Protein AF-A0AAJ2R422-F1 (afdb_monomer)

Foldseek 3Di:
DPLDWDKAWDPDDFAPAPTKIFIGDPLETFWIWGYDPFKIWIKGDFCPRPDPRHHYDPLQLLSLLLLLLLLVVVVHDWDWDAGPVRATMIGRDMQGDDPPDDPVNSVVVVSVSSSSSVVSSVPDDRLVVDDQVVLLVSCVSRPDDDPQDWDDRHQQWTAGNSSDIDRPHD

Secondary structure (DSSP, 8-state):
-----EEEE---SSS--SEEEEEEETTEEEEEEEEETTEEEEEEPPTT--BTTBEEPS-HHHHHHHHHHHHHHTT---EEEE-TT--EEEEEEEEE--TT--HHHHHHHHHHHHHHHHHHHHHPPPGGG--HHHHHHHHHHH--SSS-PPEEEETTEEE-TTS-EEE---

Radius of gyration: 16.11 Å; Cα contacts (8 Å, |Δi|>4): 293; chains: 1; bounding box: 39×37×42 Å

Solvent-accessible surface area (backbone atoms only — not comparable to full-atom values): 9732 Å² total; per-residue (Å²): 129,84,84,64,65,48,78,40,84,49,88,67,85,89,60,101,51,89,34,40,35,34,38,26,43,93,51,25,34,53,31,30,38,40,27,45,93,55,45,31,40,34,27,46,51,50,94,79,54,70,58,97,72,36,40,52,58,82,61,43,46,54,50,41,48,25,42,46,53,43,9,55,75,70,71,41,78,51,41,82,46,60,50,98,86,69,49,70,32,43,41,26,45,77,48,69,63,53,100,86,56,51,72,67,58,54,50,52,52,54,52,49,53,54,45,49,38,50,53,48,39,72,68,55,72,60,73,91,78,50,54,53,70,58,34,24,52,48,30,73,72,63,47,87,68,90,83,75,67,63,38,79,32,47,84,50,28,28,36,33,74,82,28,48,76,46,75,67,50,133

Sequence (170 aa):
MSNSFSILASQKIGLESKESYVVVRRQTAFLRILGEEPKWELMTATADEDHGRILVCTDRMRLVEAALRLGLELNTRPTVKSDWKSREYVSIAEIILGASESEEDFHKENDRVFRRFFEIFDSLPKLSERTTAERENLYEELAIGDDGGEVYLSDGVWLSKDGSLNDRGR

Organism: Delftia acidovorans (NCBI:txid80866)

Structure (mmCIF, N/CA/C/O backbone):
data_AF-A0AAJ2R422-F1
#
_entry.id   AF-A0AAJ2R422-F1
#
loop_
_atom_site.group_PDB
_atom_site.id
_atom_site.type_symbol
_atom_site.label_atom_id
_atom_site.label_alt_id
_atom_site.label_comp_id
_atom_site.label_asym_id
_atom_site.label_entity_id
_a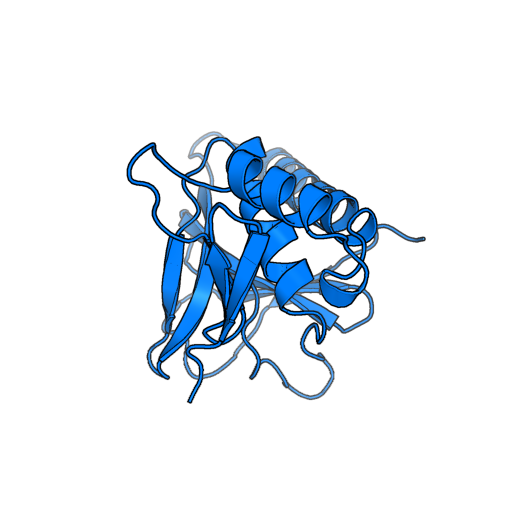tom_site.label_seq_id
_atom_site.pdbx_PDB_ins_code
_atom_site.Cartn_x
_atom_site.Cartn_y
_atom_site.Cartn_z
_atom_site.occupancy
_atom_site.B_iso_or_equiv
_atom_site.auth_seq_id
_atom_site.auth_comp_id
_atom_site.auth_asym_id
_atom_site.auth_atom_id
_atom_site.pdbx_PDB_model_num
ATOM 1 N N . MET A 1 1 ? -16.935 -4.993 -12.649 1.00 45.88 1 MET A N 1
ATOM 2 C CA . MET A 1 1 ? -16.676 -5.986 -11.578 1.00 45.88 1 MET A CA 1
ATOM 3 C C . MET A 1 1 ? -17.193 -5.386 -10.279 1.00 45.88 1 MET A C 1
ATOM 5 O O . MET A 1 1 ? -17.181 -4.168 -10.191 1.00 45.88 1 MET A O 1
ATOM 9 N N . SER A 1 2 ? -17.735 -6.151 -9.324 1.00 50.88 2 SER A N 1
ATOM 10 C CA . SER A 1 2 ? -18.230 -5.520 -8.091 1.00 50.88 2 SER A CA 1
ATOM 11 C C . SER A 1 2 ? -17.047 -4.942 -7.303 1.00 50.88 2 SER A C 1
ATOM 13 O O . SER A 1 2 ? -16.163 -5.687 -6.883 1.00 50.88 2 SER A O 1
ATOM 15 N N . ASN A 1 3 ? -17.042 -3.625 -7.079 1.00 64.88 3 ASN A N 1
ATOM 16 C CA . ASN A 1 3 ? -16.091 -2.915 -6.204 1.00 64.88 3 ASN A CA 1
ATOM 17 C C . ASN A 1 3 ? -16.320 -3.246 -4.712 1.00 64.88 3 ASN A C 1
ATOM 19 O O . ASN A 1 3 ? -15.998 -2.462 -3.827 1.00 64.88 3 ASN A O 1
ATOM 23 N N . SER A 1 4 ? -16.942 -4.391 -4.427 1.00 86.81 4 SER A N 1
ATOM 24 C CA . SER A 1 4 ? -17.303 -4.828 -3.088 1.00 86.81 4 SER A CA 1
ATOM 25 C C . SER A 1 4 ? -16.086 -5.454 -2.417 1.00 86.81 4 SER A C 1
ATOM 27 O O . SER A 1 4 ? -15.645 -6.538 -2.814 1.00 86.81 4 SER A O 1
ATOM 29 N N . PHE A 1 5 ? -15.573 -4.789 -1.394 1.00 93.06 5 PHE A N 1
ATOM 30 C CA . PHE A 1 5 ? -14.617 -5.341 -0.444 1.00 93.06 5 PHE A CA 1
ATOM 31 C C . PHE A 1 5 ? -15.289 -5.500 0.924 1.00 93.06 5 PHE A C 1
ATOM 33 O O . PHE A 1 5 ? -16.441 -5.114 1.126 1.00 93.06 5 PHE A O 1
ATOM 40 N N . SER A 1 6 ? -14.588 -6.118 1.862 1.00 91.75 6 SER A N 1
ATOM 41 C CA . SER A 1 6 ? -15.026 -6.256 3.247 1.00 91.75 6 SER A CA 1
ATOM 42 C C . SER A 1 6 ? -13.843 -6.032 4.172 1.00 91.75 6 SER A C 1
ATOM 44 O O . SER A 1 6 ? -12.709 -6.339 3.811 1.00 91.75 6 SER A O 1
ATOM 46 N N . ILE A 1 7 ? -14.108 -5.506 5.361 1.00 90.88 7 ILE A N 1
ATOM 47 C CA . ILE A 1 7 ? -13.108 -5.333 6.412 1.00 90.88 7 ILE A CA 1
ATOM 48 C C . ILE A 1 7 ? -13.402 -6.392 7.466 1.00 90.88 7 ILE A C 1
ATOM 50 O O . ILE A 1 7 ? -14.529 -6.490 7.949 1.00 90.88 7 ILE A O 1
ATOM 54 N N . LEU A 1 8 ? -12.413 -7.221 7.779 1.00 89.31 8 LEU A N 1
ATOM 55 C CA . LEU A 1 8 ? -12.553 -8.325 8.721 1.00 89.31 8 LEU A CA 1
ATOM 56 C C . LEU A 1 8 ? -11.589 -8.127 9.882 1.00 89.31 8 LEU A C 1
ATOM 58 O O . LEU A 1 8 ? -10.402 -7.892 9.657 1.00 89.31 8 LEU A O 1
ATOM 62 N N . ALA A 1 9 ? -12.080 -8.268 11.113 1.00 86.38 9 ALA A N 1
ATOM 63 C CA . ALA A 1 9 ? -11.210 -8.359 12.278 1.00 86.38 9 ALA A CA 1
ATOM 64 C C . ALA A 1 9 ? -10.305 -9.598 12.156 1.00 86.38 9 ALA A C 1
ATOM 66 O O . ALA A 1 9 ? -10.752 -10.685 11.780 1.00 86.38 9 ALA A O 1
ATOM 67 N N . SER A 1 10 ? -9.026 -9.428 12.466 1.00 75.69 10 SER A N 1
ATOM 68 C CA . SER A 1 10 ? -7.985 -10.448 12.370 1.00 75.69 10 SER A CA 1
ATOM 69 C C . SER A 1 10 ? -7.385 -10.678 13.750 1.00 75.69 10 SER A C 1
ATOM 71 O O . SER A 1 10 ? -6.922 -9.748 14.392 1.00 75.69 10 SER A O 1
ATOM 73 N N . GLN A 1 11 ? -7.316 -11.935 14.186 1.00 68.31 11 GLN A N 1
ATOM 74 C CA . GLN A 1 11 ? -6.631 -12.324 15.428 1.00 68.31 11 GLN A CA 1
ATOM 75 C C . GLN A 1 11 ? -5.221 -12.879 15.163 1.00 68.31 11 GLN A C 1
ATOM 77 O O . GLN A 1 11 ? -4.695 -13.658 15.956 1.00 68.31 11 GLN A O 1
ATOM 82 N N . LYS A 1 12 ? -4.619 -12.539 14.013 1.00 64.50 12 LYS A N 1
ATOM 83 C CA . LYS A 1 12 ? -3.329 -13.092 13.589 1.00 64.50 12 LYS A CA 1
ATOM 84 C C . LYS A 1 12 ? -2.250 -12.851 14.645 1.00 64.50 12 LYS A C 1
ATOM 86 O O . LYS A 1 12 ? -1.884 -11.717 14.936 1.00 64.50 12 LYS A O 1
ATOM 91 N N . ILE A 1 13 ? -1.690 -13.950 15.140 1.00 53.47 13 ILE A N 1
ATOM 92 C CA . ILE A 1 13 ? -0.553 -13.962 16.058 1.00 53.47 13 ILE A CA 1
ATOM 93 C C . ILE A 1 13 ? 0.695 -13.518 15.281 1.00 53.47 13 ILE A C 1
ATOM 95 O O . ILE A 1 13 ? 1.004 -14.065 14.219 1.00 53.47 13 ILE A O 1
ATOM 99 N N . GLY A 1 14 ? 1.416 -12.521 15.797 1.00 53.69 14 GLY A N 1
ATOM 100 C CA . GLY A 1 14 ? 2.627 -11.996 15.161 1.00 53.69 14 GLY A CA 1
ATOM 101 C C . GLY A 1 14 ? 2.454 -10.661 14.436 1.00 53.69 14 GLY A C 1
ATOM 102 O O . GLY A 1 14 ? 3.149 -10.408 13.464 1.00 53.69 14 GLY A O 1
ATOM 103 N N . LEU A 1 15 ? 1.552 -9.799 14.867 1.00 59.78 15 LEU A N 1
ATOM 104 C CA . LEU A 1 15 ? 1.689 -8.354 14.700 1.00 59.78 15 LEU A CA 1
ATOM 105 C C . LEU A 1 15 ? 1.270 -7.796 16.059 1.00 59.78 15 LEU A C 1
ATOM 107 O O . LEU A 1 15 ? 0.149 -8.053 16.488 1.00 59.78 15 LEU A O 1
ATOM 111 N N . GLU A 1 16 ? 2.181 -7.157 16.793 1.00 65.00 16 GLU A N 1
ATOM 112 C CA . GLU A 1 16 ? 1.852 -6.588 18.105 1.00 65.00 16 GLU A CA 1
ATOM 113 C C . GLU A 1 16 ? 0.968 -5.357 17.897 1.00 65.00 16 GLU A C 1
ATOM 115 O O . GLU A 1 16 ? 1.448 -4.249 17.680 1.00 65.00 16 GLU A O 1
ATOM 120 N N . SER A 1 17 ? -0.346 -5.564 17.895 1.00 77.06 17 SER A N 1
ATOM 121 C CA . SER A 1 17 ? -1.325 -4.492 17.795 1.00 77.06 17 SER A CA 1
ATOM 122 C C . SER A 1 17 ? -2.589 -4.861 18.559 1.00 77.06 17 SER A C 1
ATOM 124 O O . SER A 1 17 ? -2.987 -6.027 18.574 1.00 77.06 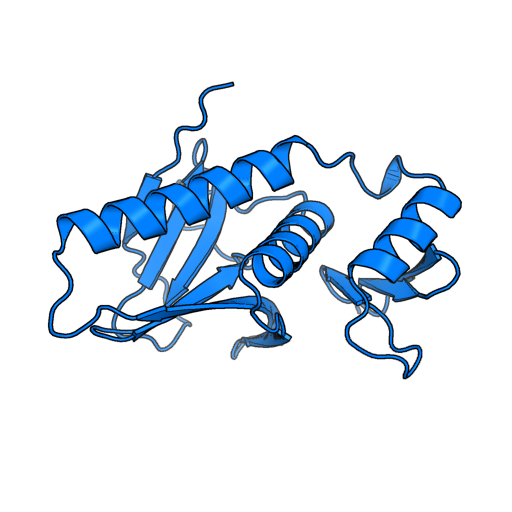17 SER A O 1
ATOM 126 N N . LYS A 1 18 ? -3.197 -3.877 19.226 1.00 82.50 18 LYS A N 1
ATOM 127 C CA . LYS A 1 18 ? -4.417 -4.079 20.019 1.00 82.50 18 LYS A CA 1
ATOM 128 C C . LYS A 1 18 ? -5.630 -4.314 19.125 1.00 82.50 18 LYS A C 1
ATOM 130 O O . LYS A 1 18 ? -6.476 -5.139 19.457 1.00 82.50 18 LYS A O 1
ATOM 135 N N . GLU A 1 19 ? -5.671 -3.651 17.976 1.00 87.94 19 GLU A N 1
ATOM 136 C CA . GLU A 1 19 ? -6.666 -3.854 16.936 1.00 87.94 19 GLU A CA 1
ATOM 137 C C . GLU A 1 19 ? -5.999 -4.238 15.618 1.00 87.94 19 GLU A C 1
ATOM 139 O O . GLU A 1 19 ? -4.981 -3.678 15.207 1.00 87.94 19 GLU A O 1
ATOM 144 N N . SER A 1 20 ? -6.592 -5.210 14.930 1.00 89.12 20 SER A N 1
ATOM 145 C CA . SER A 1 20 ? -6.081 -5.700 13.658 1.00 89.12 20 SER A CA 1
ATOM 146 C C . SER A 1 20 ? -7.232 -6.030 12.727 1.00 89.12 20 SER A C 1
ATOM 148 O O . SER A 1 20 ? -8.097 -6.847 13.049 1.00 89.12 20 SER A O 1
ATOM 150 N N . TYR A 1 21 ? -7.209 -5.425 11.545 1.00 90.25 21 TYR A N 1
ATOM 151 C CA . TYR A 1 21 ? -8.189 -5.656 10.496 1.00 90.25 21 TYR A CA 1
ATOM 152 C C . TYR A 1 21 ? -7.505 -5.965 9.167 1.00 90.25 21 TYR A C 1
ATOM 154 O O . TYR A 1 21 ? -6.368 -5.559 8.913 1.00 90.25 21 TYR A O 1
ATOM 162 N N . VAL A 1 22 ? -8.218 -6.684 8.304 1.00 91.19 22 VAL A N 1
ATOM 163 C CA . VAL A 1 22 ? -7.792 -7.024 6.946 1.00 91.19 22 VAL A CA 1
ATOM 164 C C . VAL A 1 22 ? -8.868 -6.578 5.968 1.00 91.19 22 VAL A C 1
ATOM 166 O O . VAL A 1 22 ? -10.043 -6.909 6.134 1.00 91.19 22 VAL A O 1
ATOM 169 N N . VAL A 1 23 ? -8.458 -5.856 4.929 1.00 93.50 23 VAL A N 1
ATOM 170 C CA . VAL A 1 23 ? -9.329 -5.474 3.815 1.00 93.50 23 VAL A CA 1
ATOM 171 C C . VAL A 1 23 ? -9.252 -6.566 2.754 1.00 93.50 23 VAL A C 1
ATOM 173 O O . VAL A 1 23 ? -8.202 -6.795 2.140 1.00 93.50 23 VAL A O 1
ATOM 176 N N . VAL A 1 24 ? -10.374 -7.253 2.550 1.00 92.31 24 VAL A N 1
ATOM 177 C CA . VAL A 1 24 ? -10.490 -8.404 1.656 1.00 92.31 24 VAL A CA 1
ATOM 178 C C . VAL A 1 24 ? -11.414 -8.130 0.479 1.00 92.31 24 VAL A C 1
ATOM 180 O O . VAL A 1 24 ? -12.447 -7.476 0.605 1.00 92.31 24 VAL A O 1
ATOM 183 N N . ARG A 1 25 ? -11.101 -8.721 -0.673 1.00 92.19 25 ARG A N 1
ATOM 184 C CA . ARG A 1 25 ? -11.994 -8.778 -1.833 1.00 92.19 25 ARG A CA 1
ATOM 185 C C . ARG A 1 25 ? -11.977 -10.185 -2.405 1.00 92.19 25 ARG A C 1
ATOM 187 O O . ARG A 1 25 ? -10.913 -10.720 -2.687 1.00 92.19 25 ARG A O 1
ATOM 194 N N . ARG A 1 26 ? -13.158 -10.795 -2.567 1.00 88.75 26 ARG A N 1
ATOM 195 C CA . ARG A 1 26 ? -13.314 -12.195 -3.025 1.00 88.75 26 ARG A CA 1
ATOM 196 C C . ARG A 1 26 ? -12.472 -13.196 -2.214 1.00 88.75 26 ARG A C 1
ATOM 198 O O . ARG A 1 26 ? -11.863 -14.087 -2.787 1.00 88.75 26 ARG A O 1
ATOM 205 N N . GLN A 1 27 ? -12.459 -13.043 -0.887 1.00 87.31 27 GLN A N 1
ATOM 206 C CA . GLN A 1 27 ? -11.647 -13.845 0.047 1.00 87.31 27 GLN A CA 1
ATOM 207 C C . GLN A 1 27 ? -10.126 -13.657 -0.090 1.00 87.31 27 GLN A C 1
ATOM 209 O O . GLN A 1 27 ? -9.375 -14.373 0.557 1.00 87.31 27 GLN A O 1
ATOM 214 N N . THR A 1 28 ? -9.657 -12.685 -0.870 1.00 90.69 28 THR A N 1
ATOM 215 C CA . THR A 1 28 ? -8.235 -12.343 -0.966 1.00 90.69 28 THR A CA 1
ATOM 216 C C . THR A 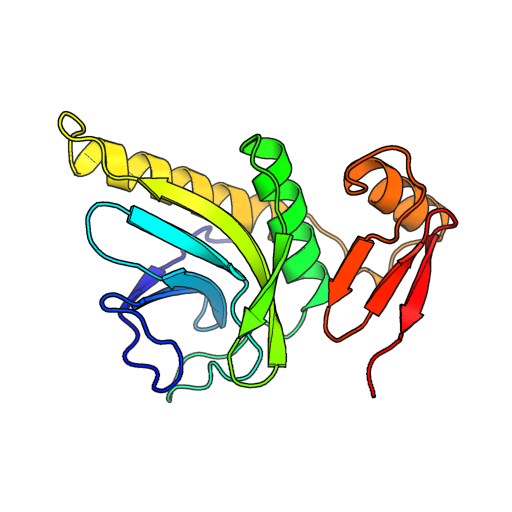1 28 ? -7.933 -11.097 -0.136 1.00 90.69 28 THR A C 1
ATOM 218 O O . THR A 1 28 ? -8.629 -10.094 -0.279 1.00 90.69 28 THR A O 1
ATOM 221 N N . ALA A 1 29 ? -6.916 -11.154 0.720 1.00 91.19 29 ALA A N 1
ATOM 222 C CA . ALA A 1 29 ? -6.383 -10.042 1.497 1.00 91.19 29 ALA A CA 1
ATOM 223 C C . ALA A 1 29 ? -5.461 -9.161 0.651 1.00 91.19 29 ALA A C 1
ATOM 225 O O . ALA A 1 29 ? -4.564 -9.659 -0.035 1.00 91.19 29 ALA A O 1
ATOM 226 N N . PHE A 1 30 ? -5.674 -7.847 0.741 1.00 94.19 30 PHE A N 1
ATOM 227 C CA . PHE A 1 30 ? -4.868 -6.844 0.040 1.00 94.19 30 PHE A CA 1
ATOM 228 C C . PHE A 1 30 ? -4.213 -5.859 1.005 1.00 94.19 30 PHE A C 1
ATOM 230 O O . PHE A 1 30 ? -3.021 -5.585 0.879 1.00 94.19 30 PHE A O 1
ATOM 237 N N . LEU A 1 31 ? -4.969 -5.355 1.982 1.00 94.62 31 LEU A N 1
ATOM 238 C CA . LEU A 1 31 ? -4.498 -4.356 2.942 1.00 94.62 31 LEU A CA 1
ATOM 239 C C . LEU A 1 31 ? -4.720 -4.828 4.379 1.00 94.62 31 LEU A C 1
ATOM 241 O O . LEU A 1 31 ? -5.616 -5.631 4.651 1.00 94.62 31 LEU A O 1
ATOM 245 N N . ARG A 1 32 ? -3.936 -4.269 5.295 1.00 91.81 32 ARG A N 1
ATOM 246 C CA . ARG A 1 32 ? -4.081 -4.384 6.744 1.00 91.81 32 ARG A CA 1
ATOM 247 C C . ARG A 1 32 ? -4.257 -3.019 7.379 1.00 91.81 32 ARG A C 1
ATOM 249 O O . ARG A 1 32 ? -3.707 -2.031 6.900 1.00 91.81 32 ARG A O 1
ATOM 256 N N . ILE A 1 33 ? -4.981 -3.018 8.489 1.00 93.00 33 ILE A N 1
ATOM 257 C CA . ILE A 1 33 ? -5.136 -1.876 9.383 1.00 93.00 33 ILE A CA 1
ATOM 258 C C . ILE A 1 33 ? -4.712 -2.349 10.770 1.00 93.00 33 ILE A C 1
ATOM 260 O O . ILE A 1 33 ? -5.290 -3.309 11.284 1.00 93.00 33 ILE A O 1
ATOM 264 N N . LEU A 1 34 ? -3.686 -1.726 11.344 1.00 91.44 34 LEU A N 1
ATOM 265 C CA . LEU A 1 34 ? -3.160 -2.057 12.672 1.00 91.44 34 LEU A CA 1
ATOM 266 C C . LEU A 1 34 ? -3.144 -0.810 13.545 1.00 91.44 34 LEU A C 1
ATOM 268 O O . LEU A 1 34 ? -2.721 0.242 13.086 1.00 91.44 34 LEU A O 1
ATOM 272 N N . GLY A 1 35 ? -3.539 -0.919 14.803 1.00 91.00 35 GLY A N 1
ATOM 273 C CA . GLY A 1 35 ? -3.440 0.184 15.750 1.00 91.00 35 GLY A CA 1
ATOM 274 C C . GLY A 1 35 ? -4.371 -0.000 16.929 1.00 91.00 35 GLY A C 1
ATOM 275 O O . GLY A 1 35 ? -4.575 -1.114 17.409 1.00 91.00 35 GLY A O 1
ATOM 276 N N . GLU A 1 36 ? -4.910 1.112 17.389 1.00 91.25 36 GLU A N 1
ATOM 277 C CA . GLU A 1 36 ? -6.020 1.188 18.332 1.00 91.25 36 GLU A CA 1
ATOM 278 C C . GLU A 1 36 ? -6.669 2.555 18.203 1.00 91.25 36 GLU A C 1
ATOM 280 O O . GLU A 1 36 ? -6.012 3.499 17.763 1.00 91.25 36 GLU A O 1
ATOM 285 N N . GLU A 1 37 ? -7.917 2.701 18.631 1.00 89.44 37 GLU A N 1
ATOM 286 C CA . GLU A 1 37 ? -8.515 4.030 18.714 1.00 89.44 37 GLU A CA 1
ATOM 287 C C . GLU A 1 37 ? -7.621 5.002 19.519 1.00 89.44 37 GLU A C 1
ATOM 289 O O . GLU A 1 37 ? -7.177 4.666 20.623 1.00 89.44 37 GLU A O 1
ATOM 294 N N . PRO A 1 38 ? -7.327 6.212 18.993 1.00 92.06 38 PRO A N 1
ATOM 295 C CA . PRO A 1 38 ? -7.897 6.846 17.794 1.00 92.06 38 PRO A CA 1
ATOM 296 C C . PRO A 1 38 ? -7.027 6.753 16.528 1.00 92.06 38 PRO A C 1
ATOM 298 O O . PRO A 1 38 ? -7.261 7.501 15.581 1.00 92.06 38 PRO A O 1
ATOM 301 N N . LYS A 1 39 ? -5.978 5.925 16.505 1.00 93.31 39 LYS A N 1
ATOM 302 C CA . LYS A 1 39 ? -4.954 5.921 15.455 1.00 93.31 39 LYS A CA 1
ATOM 303 C C . LYS A 1 39 ? -4.595 4.515 14.967 1.00 93.31 39 LYS A C 1
ATOM 305 O O . LYS A 1 39 ? -4.102 3.673 15.717 1.00 93.31 39 LYS A O 1
ATOM 310 N N . TRP A 1 40 ? -4.676 4.330 13.654 1.00 94.31 40 TRP A N 1
ATOM 311 C CA . TRP A 1 40 ? -4.262 3.114 12.964 1.00 94.31 40 TRP A CA 1
ATOM 312 C C . TRP A 1 40 ? -3.300 3.407 11.810 1.00 94.31 40 TRP A C 1
ATOM 314 O O . TRP A 1 40 ? -3.220 4.516 11.292 1.00 94.31 40 TRP A O 1
ATOM 324 N N . GLU A 1 41 ? -2.570 2.385 11.387 1.00 94.38 41 GLU A N 1
ATOM 325 C CA . GLU A 1 41 ? -1.704 2.374 10.217 1.00 94.38 41 GLU A CA 1
ATOM 326 C C . GLU A 1 41 ? -2.336 1.500 9.130 1.00 94.38 41 GLU A C 1
ATOM 328 O O . GLU A 1 41 ? -2.640 0.326 9.361 1.00 94.38 41 GLU A O 1
ATOM 333 N N . LEU A 1 42 ? -2.507 2.072 7.937 1.00 95.69 42 LEU A N 1
ATOM 334 C CA . LEU A 1 42 ? -2.908 1.369 6.725 1.00 95.69 42 LEU A CA 1
ATOM 335 C C . LEU A 1 42 ? -1.667 0.871 5.983 1.00 95.69 42 LEU A C 1
ATOM 337 O O . 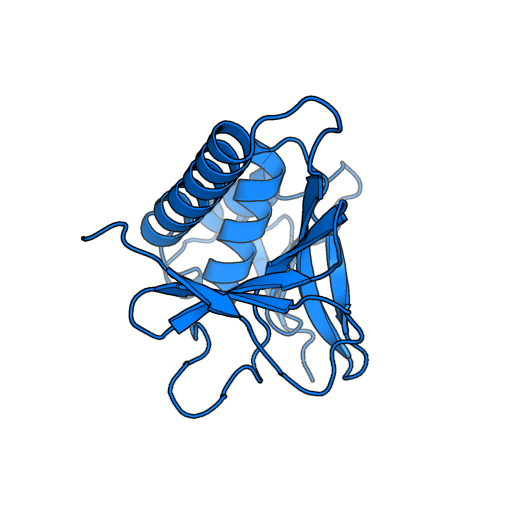LEU A 1 42 ? -0.777 1.656 5.657 1.00 95.69 42 LEU A O 1
ATOM 341 N N . MET A 1 43 ? -1.622 -0.420 5.664 1.00 94.44 43 MET A N 1
ATOM 342 C CA . MET A 1 43 ? -0.471 -1.046 5.008 1.00 94.44 43 MET A CA 1
ATOM 343 C C . MET A 1 43 ? -0.863 -2.187 4.067 1.00 94.44 43 MET A C 1
ATOM 345 O O . MET A 1 43 ? -1.983 -2.692 4.119 1.00 94.44 43 MET A O 1
ATOM 349 N N . THR A 1 44 ? 0.058 -2.640 3.216 1.00 93.94 44 THR A N 1
ATOM 350 C CA . THR A 1 44 ? -0.146 -3.850 2.399 1.00 93.94 44 THR A CA 1
ATOM 351 C C . THR A 1 44 ? -0.167 -5.116 3.253 1.00 93.94 44 THR A C 1
ATOM 353 O O . THR A 1 44 ? 0.667 -5.285 4.142 1.00 93.94 44 THR A O 1
ATOM 356 N N . ALA A 1 45 ? -1.050 -6.054 2.917 1.00 89.69 45 ALA A N 1
ATOM 357 C CA . ALA A 1 45 ? -1.043 -7.411 3.458 1.00 89.69 45 ALA A CA 1
ATOM 358 C C . ALA A 1 45 ? 0.294 -8.131 3.173 1.00 89.69 45 ALA A C 1
ATOM 360 O O . ALA A 1 45 ? 0.860 -7.939 2.096 1.00 89.69 45 ALA A O 1
ATOM 361 N N . THR A 1 46 ? 0.800 -8.985 4.071 1.00 76.62 46 THR A N 1
ATOM 362 C CA . THR A 1 46 ? 2.048 -9.777 3.873 1.00 76.62 46 THR A CA 1
ATOM 363 C C . THR A 1 46 ? 1.761 -11.241 3.528 1.00 76.62 46 THR A C 1
ATOM 365 O O . THR A 1 46 ? 0.694 -11.748 3.835 1.00 76.62 46 THR A O 1
ATOM 368 N N . ALA A 1 47 ? 2.700 -11.964 2.910 1.00 61.19 47 ALA A N 1
ATOM 369 C CA . ALA A 1 47 ? 2.473 -13.292 2.310 1.00 61.19 47 ALA A CA 1
ATOM 370 C C . ALA A 1 47 ? 2.077 -14.463 3.246 1.00 61.19 47 ALA A C 1
ATOM 372 O O . ALA A 1 47 ? 1.933 -15.587 2.789 1.00 61.19 47 ALA A O 1
ATOM 373 N N . ASP A 1 48 ? 1.855 -14.222 4.535 1.00 61.44 48 ASP A N 1
ATOM 374 C CA . ASP A 1 48 ? 1.543 -15.254 5.540 1.00 61.44 48 ASP A CA 1
ATOM 375 C C . ASP A 1 48 ? 0.138 -15.040 6.135 1.00 61.44 48 ASP A C 1
ATOM 377 O O . ASP A 1 48 ? -0.102 -15.291 7.316 1.00 61.44 48 ASP A O 1
ATOM 381 N N . GLU A 1 49 ? -0.778 -14.387 5.410 1.00 56.38 49 GLU A N 1
ATOM 382 C CA . GLU A 1 49 ? -2.138 -14.109 5.915 1.00 56.38 49 GLU A CA 1
ATOM 383 C C . GLU A 1 49 ? -3.083 -15.302 5.878 1.00 56.38 49 GLU A C 1
ATOM 385 O O . GLU A 1 49 ? -4.254 -15.117 6.202 1.00 56.38 49 GLU A O 1
ATOM 390 N N . ASP A 1 50 ? -2.599 -16.497 5.548 1.00 54.59 50 ASP A N 1
ATOM 391 C CA . ASP A 1 50 ? -3.415 -17.702 5.427 1.00 54.59 50 ASP A CA 1
ATOM 392 C C . ASP A 1 50 ? -4.034 -18.089 6.785 1.00 54.59 50 ASP A C 1
ATOM 394 O O . ASP A 1 50 ? -3.524 -18.904 7.550 1.00 54.59 50 ASP A O 1
ATOM 398 N N . HIS A 1 51 ? -5.166 -17.467 7.112 1.00 53.44 51 HIS A N 1
ATOM 399 C CA . HIS A 1 51 ? -6.042 -17.826 8.220 1.00 53.44 51 HIS A CA 1
ATOM 400 C C . HIS A 1 51 ? -7.278 -18.488 7.638 1.00 53.44 51 HIS A C 1
ATOM 402 O O . HIS A 1 51 ? -8.24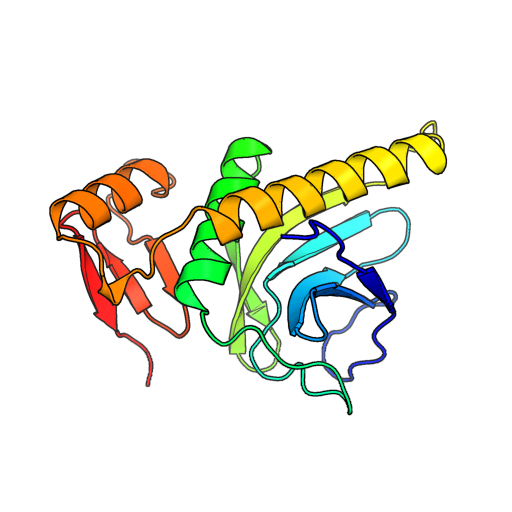5 -17.811 7.293 1.00 53.44 51 HIS A O 1
ATOM 408 N N . GLY A 1 52 ? -7.244 -19.819 7.547 1.00 62.38 52 GLY A N 1
ATOM 409 C CA . GLY A 1 52 ? -8.387 -20.705 7.304 1.00 62.38 52 GLY A CA 1
ATOM 410 C C . GLY A 1 52 ? -9.094 -20.575 5.946 1.00 62.38 52 GLY A C 1
ATOM 411 O O . GLY A 1 52 ? -9.260 -21.577 5.260 1.00 62.38 52 GLY A O 1
ATOM 412 N N . ARG A 1 53 ? -9.571 -19.376 5.580 1.00 69.75 53 ARG A N 1
ATOM 413 C CA . ARG A 1 53 ? -10.394 -19.073 4.393 1.00 69.75 53 ARG A CA 1
ATOM 414 C C . ARG A 1 53 ? -9.975 -17.808 3.630 1.00 69.75 53 ARG A C 1
ATOM 416 O O . ARG A 1 53 ? -10.531 -17.559 2.567 1.00 69.75 53 ARG A O 1
ATOM 423 N N . ILE A 1 54 ? -9.056 -16.998 4.161 1.00 79.19 54 ILE A N 1
ATOM 424 C CA . ILE A 1 54 ? -8.565 -15.789 3.482 1.00 79.19 54 ILE A CA 1
ATOM 425 C C . ILE A 1 54 ? -7.241 -16.120 2.795 1.00 79.19 54 ILE A C 1
ATOM 427 O O . ILE A 1 54 ? -6.332 -16.626 3.443 1.00 79.19 54 ILE A O 1
ATOM 431 N N . LEU A 1 55 ? -7.162 -15.837 1.497 1.00 84.44 55 LEU A N 1
ATOM 432 C CA . LEU A 1 55 ? -5.975 -16.008 0.661 1.00 84.44 55 LEU A CA 1
ATOM 433 C C . LEU A 1 55 ? -5.166 -14.711 0.615 1.00 84.44 55 LEU A C 1
ATOM 435 O O . LEU A 1 55 ? -5.738 -13.625 0.646 1.00 84.44 55 LEU A O 1
ATOM 439 N N . VAL A 1 56 ? -3.854 -14.792 0.438 1.00 84.00 56 VAL A N 1
ATOM 440 C CA . VAL A 1 56 ? -3.024 -13.610 0.151 1.00 84.00 56 VAL A CA 1
ATOM 441 C C . VAL A 1 56 ? -3.154 -13.208 -1.324 1.00 84.00 56 VAL A C 1
ATOM 443 O O . VAL A 1 56 ? -3.234 -14.061 -2.209 1.00 84.00 56 VAL A O 1
ATOM 446 N N . CYS A 1 57 ? -3.140 -11.903 -1.620 1.00 89.38 57 CYS A N 1
ATOM 447 C CA . CYS A 1 57 ? -2.924 -11.416 -2.984 1.00 89.38 57 CYS A CA 1
ATOM 448 C C . CYS A 1 57 ? -1.588 -11.927 -3.550 1.00 89.38 57 CYS A C 1
ATOM 450 O O . CYS A 1 57 ? -0.519 -11.577 -3.049 1.00 89.38 57 CYS A O 1
ATOM 452 N N . THR A 1 58 ? -1.658 -12.723 -4.618 1.00 87.06 58 THR A N 1
ATOM 453 C CA . THR A 1 58 ? -0.494 -13.350 -5.262 1.00 87.06 58 THR A CA 1
ATOM 454 C C . THR A 1 58 ? 0.273 -12.401 -6.183 1.00 87.06 58 THR A C 1
ATOM 456 O O . THR A 1 58 ? 1.456 -12.607 -6.422 1.00 87.06 58 THR A O 1
ATOM 459 N N . ASP A 1 59 ? -0.383 -11.366 -6.717 1.00 89.56 59 ASP A N 1
ATOM 460 C CA . ASP A 1 59 ? 0.260 -10.346 -7.555 1.00 89.56 59 ASP A CA 1
ATOM 461 C C . ASP A 1 59 ? 0.821 -9.228 -6.669 1.00 89.56 59 ASP A C 1
ATOM 463 O O . ASP A 1 59 ? 0.195 -8.187 -6.449 1.00 89.56 59 ASP A O 1
ATOM 467 N N . ARG A 1 60 ? 1.973 -9.512 -6.059 1.00 88.06 60 ARG A N 1
ATOM 468 C CA . ARG A 1 60 ? 2.565 -8.664 -5.021 1.00 88.06 60 ARG A CA 1
ATOM 469 C C . ARG A 1 60 ? 3.116 -7.347 -5.562 1.00 88.06 60 ARG A C 1
ATOM 471 O O . ARG A 1 60 ? 2.915 -6.313 -4.935 1.00 88.06 60 ARG A O 1
ATOM 478 N N . MET A 1 61 ? 3.724 -7.367 -6.747 1.00 88.94 61 MET A N 1
ATOM 479 C CA . MET A 1 61 ? 4.213 -6.146 -7.395 1.00 88.94 61 MET A CA 1
ATOM 480 C C . MET A 1 61 ? 3.070 -5.182 -7.700 1.00 88.94 61 MET A C 1
ATOM 482 O O . MET A 1 61 ? 3.153 -3.997 -7.388 1.00 88.94 61 MET A O 1
ATOM 486 N N . ARG A 1 62 ? 1.952 -5.697 -8.225 1.00 92.19 62 ARG A N 1
ATOM 487 C CA . ARG A 1 62 ? 0.749 -4.890 -8.454 1.00 92.19 62 ARG A CA 1
ATOM 488 C C . ARG A 1 62 ? 0.134 -4.377 -7.152 1.00 92.19 62 ARG A C 1
ATOM 490 O O . ARG A 1 62 ? -0.391 -3.267 -7.120 1.00 92.19 62 A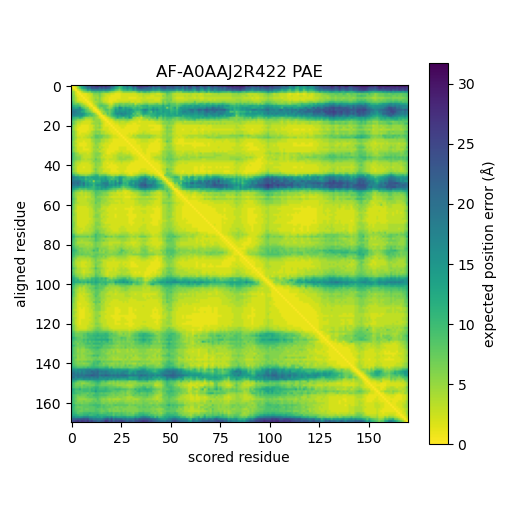RG A O 1
ATOM 497 N N . LEU A 1 63 ? 0.192 -5.174 -6.081 1.00 93.69 63 LEU A N 1
ATOM 498 C CA . LEU A 1 63 ? -0.279 -4.776 -4.754 1.00 93.69 63 LEU A CA 1
ATOM 499 C C . LEU A 1 63 ? 0.518 -3.583 -4.213 1.00 93.69 63 LEU A C 1
ATOM 501 O O . LEU A 1 63 ? -0.078 -2.598 -3.779 1.00 93.69 63 LEU A O 1
ATOM 505 N N . VAL A 1 64 ? 1.846 -3.677 -4.250 1.00 92.69 64 VAL A N 1
ATOM 506 C CA . VAL A 1 64 ? 2.758 -2.625 -3.790 1.00 92.69 64 VAL A CA 1
ATOM 507 C C . VAL A 1 64 ? 2.640 -1.381 -4.661 1.00 92.69 64 VAL A C 1
ATOM 509 O O . VAL A 1 64 ? 2.503 -0.290 -4.123 1.00 92.69 64 VAL A O 1
ATOM 512 N N . GLU A 1 65 ? 2.591 -1.518 -5.986 1.00 92.88 65 GLU A N 1
ATOM 513 C CA . 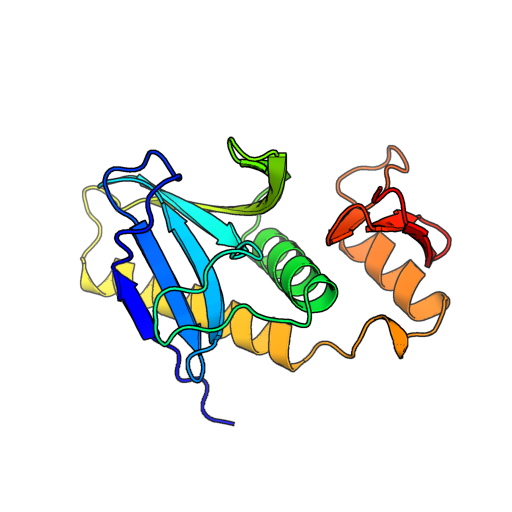GLU A 1 65 ? 2.390 -0.373 -6.878 1.00 92.88 65 GLU A CA 1
ATOM 514 C C . GLU A 1 65 ? 1.080 0.365 -6.570 1.00 92.88 65 GLU A C 1
ATOM 516 O O . GLU A 1 65 ? 1.074 1.590 -6.441 1.00 92.88 65 GLU A O 1
ATOM 521 N N . ALA A 1 66 ? -0.029 -0.364 -6.412 1.00 95.12 66 ALA A N 1
ATOM 522 C CA . ALA A 1 66 ? -1.312 0.243 -6.069 1.00 95.12 66 ALA A CA 1
ATOM 523 C C . ALA A 1 66 ? -1.263 0.968 -4.715 1.00 95.12 66 ALA A C 1
ATOM 525 O O . ALA A 1 66 ? -1.851 2.038 -4.567 1.00 95.12 66 ALA A O 1
ATOM 526 N N . ALA A 1 67 ? -0.542 0.408 -3.742 1.00 95.56 67 ALA A N 1
ATOM 527 C CA . ALA A 1 67 ? -0.338 1.008 -2.430 1.00 95.56 67 ALA A CA 1
ATOM 528 C C . ALA A 1 67 ? 0.501 2.296 -2.492 1.00 95.56 67 ALA A C 1
ATOM 530 O O . ALA A 1 67 ? 0.131 3.293 -1.872 1.00 95.56 67 ALA A O 1
ATOM 531 N N . LEU A 1 68 ? 1.590 2.299 -3.266 1.00 93.38 68 LEU A N 1
ATOM 532 C CA . LEU A 1 68 ? 2.438 3.476 -3.462 1.00 93.38 68 LEU A CA 1
ATOM 533 C C . LEU A 1 68 ? 1.663 4.600 -4.163 1.00 93.38 68 LEU A C 1
ATOM 535 O O . LEU A 1 68 ? 1.627 5.720 -3.657 1.00 93.38 68 LEU A O 1
ATOM 539 N N . ARG A 1 69 ? 0.959 4.290 -5.263 1.00 94.44 69 ARG A N 1
ATOM 540 C CA . ARG A 1 69 ? 0.095 5.252 -5.974 1.00 94.44 69 ARG A CA 1
ATOM 541 C C . ARG A 1 69 ? -0.990 5.828 -5.067 1.00 94.44 69 ARG A C 1
ATOM 543 O O . ARG A 1 69 ? -1.212 7.034 -5.082 1.00 94.44 69 ARG A O 1
ATOM 550 N N . LEU A 1 70 ? -1.642 4.985 -4.260 1.00 96.06 70 LEU A N 1
ATOM 551 C CA . LEU A 1 70 ? -2.655 5.450 -3.313 1.00 96.06 70 LEU A CA 1
ATOM 552 C C . LEU A 1 70 ? -2.060 6.442 -2.314 1.00 96.06 70 LEU A C 1
ATOM 554 O O . LEU A 1 70 ? -2.652 7.487 -2.076 1.00 96.06 70 LEU A O 1
ATOM 558 N N . GLY A 1 71 ? -0.897 6.142 -1.738 1.00 93.88 71 GLY A N 1
ATOM 559 C CA . GLY A 1 71 ? -0.278 7.058 -0.787 1.00 93.88 71 GLY A CA 1
ATOM 560 C C . GLY A 1 71 ? 0.116 8.399 -1.407 1.00 93.88 71 GLY A C 1
ATOM 561 O O . GLY A 1 71 ? -0.120 9.440 -0.800 1.00 93.88 71 GLY A O 1
ATOM 562 N N . LEU A 1 72 ? 0.605 8.400 -2.650 1.00 91.38 72 LEU A N 1
ATOM 563 C CA . LEU A 1 72 ? 0.840 9.641 -3.396 1.00 91.38 72 LEU A CA 1
ATOM 564 C C . LEU A 1 72 ? -0.454 10.448 -3.591 1.00 91.38 72 LEU A C 1
ATOM 566 O O . LEU A 1 72 ? -0.459 11.651 -3.338 1.00 91.38 72 LEU A O 1
ATOM 570 N N . GLU A 1 73 ? -1.568 9.806 -3.967 1.00 94.50 73 GLU A N 1
ATOM 571 C CA . GLU A 1 73 ? -2.875 10.479 -4.088 1.00 94.50 73 GLU A CA 1
ATOM 572 C C . GLU A 1 73 ? -3.380 11.045 -2.751 1.00 94.50 73 GLU A C 1
ATOM 574 O O . GLU A 1 73 ? -4.003 12.108 -2.717 1.00 94.50 73 GLU A O 1
ATOM 579 N N . LEU A 1 74 ? -3.091 10.359 -1.644 1.00 93.44 74 LEU A N 1
ATOM 580 C CA . LEU A 1 74 ? -3.420 10.803 -0.288 1.00 93.44 74 LEU A CA 1
ATOM 581 C C . LEU A 1 74 ? -2.430 11.844 0.262 1.00 93.44 74 LEU A C 1
ATOM 583 O O . LEU A 1 74 ? -2.595 12.298 1.392 1.00 93.44 74 LEU A O 1
ATOM 587 N N . ASN A 1 75 ? -1.419 12.247 -0.519 1.00 92.38 75 ASN A N 1
ATOM 588 C CA . ASN A 1 75 ? -0.309 13.103 -0.088 1.00 92.38 75 ASN A CA 1
ATOM 589 C C . ASN A 1 75 ? 0.408 12.581 1.170 1.00 92.38 75 ASN A C 1
ATOM 591 O O . ASN A 1 75 ? 0.914 13.354 1.989 1.00 92.38 75 ASN A O 1
ATOM 595 N N . THR A 1 76 ? 0.459 11.263 1.333 1.00 89.56 76 THR A N 1
ATOM 596 C CA . THR A 1 76 ? 1.260 10.611 2.365 1.00 89.56 76 THR A CA 1
ATOM 597 C C . THR A 1 76 ? 2.655 10.305 1.827 1.00 89.56 76 THR A C 1
ATOM 599 O O . THR A 1 76 ? 2.958 10.488 0.647 1.00 89.56 76 THR A O 1
ATOM 602 N N . ARG A 1 77 ? 3.548 9.847 2.708 1.00 86.12 77 ARG A N 1
ATOM 603 C CA . ARG A 1 77 ? 4.858 9.320 2.314 1.00 86.12 77 ARG A CA 1
ATOM 604 C C . ARG A 1 77 ? 4.873 7.818 2.558 1.00 86.12 77 ARG A C 1
ATOM 606 O O . ARG A 1 77 ? 5.231 7.410 3.666 1.00 86.12 77 ARG A O 1
ATOM 613 N N . PRO A 1 78 ? 4.465 7.001 1.571 1.00 89.44 78 PRO A N 1
ATOM 614 C CA . PRO A 1 78 ? 4.581 5.565 1.694 1.00 89.44 78 PRO A CA 1
ATOM 615 C C . PRO A 1 78 ? 6.011 5.155 2.000 1.00 89.44 78 PRO A C 1
ATOM 617 O O . PRO A 1 78 ? 6.958 5.675 1.412 1.00 89.44 78 PRO A O 1
ATOM 620 N N . THR A 1 79 ? 6.170 4.224 2.932 1.00 88.75 79 THR A N 1
ATOM 621 C CA . THR A 1 79 ? 7.490 3.728 3.329 1.00 88.75 79 THR A CA 1
ATOM 622 C C . THR A 1 79 ? 7.490 2.216 3.390 1.00 88.75 79 THR A C 1
ATOM 624 O O . THR A 1 79 ? 6.527 1.593 3.842 1.00 88.75 79 THR A O 1
ATOM 627 N N . VAL A 1 80 ? 8.592 1.624 2.941 1.00 86.81 80 VAL A N 1
ATOM 628 C CA . VAL A 1 80 ? 8.839 0.194 3.110 1.00 86.81 80 VAL A CA 1
ATOM 629 C C . VAL A 1 80 ? 9.275 -0.041 4.547 1.00 86.81 80 VAL A C 1
ATOM 631 O O . VAL A 1 80 ? 10.190 0.614 5.050 1.00 86.81 80 VAL A O 1
ATOM 634 N N . LYS A 1 81 ? 8.599 -0.965 5.216 1.00 87.19 81 LYS A N 1
ATOM 635 C CA . LYS A 1 81 ? 8.897 -1.405 6.577 1.00 87.19 81 LYS A CA 1
ATOM 636 C C . LYS A 1 81 ? 8.958 -2.924 6.602 1.00 87.19 81 LYS A C 1
ATOM 638 O O . LYS A 1 81 ? 8.449 -3.587 5.703 1.00 87.19 81 LYS A O 1
ATOM 643 N N . SER A 1 82 ? 9.539 -3.460 7.665 1.00 84.25 82 SER A N 1
ATOM 644 C CA . SER A 1 82 ? 9.600 -4.898 7.900 1.00 84.25 82 SER A CA 1
ATOM 645 C C . SER A 1 82 ? 8.915 -5.238 9.209 1.00 84.25 82 SER A C 1
ATOM 647 O O . SER A 1 82 ? 9.078 -4.528 10.201 1.00 84.25 82 SER A O 1
ATOM 649 N N . ASP A 1 83 ? 8.158 -6.330 9.224 1.00 78.12 83 ASP A N 1
ATOM 650 C CA . ASP A 1 83 ? 7.643 -6.870 10.480 1.00 78.12 83 ASP A CA 1
ATOM 651 C C . ASP A 1 83 ? 8.726 -7.649 11.254 1.00 78.12 83 ASP A C 1
ATOM 653 O O . ASP A 1 83 ? 9.864 -7.801 10.803 1.00 78.12 83 ASP A O 1
ATOM 657 N N . TRP A 1 84 ? 8.386 -8.172 12.437 1.00 76.12 84 TRP A N 1
ATOM 658 C CA . TRP A 1 84 ? 9.326 -8.927 13.282 1.00 76.12 84 TRP A CA 1
ATOM 659 C C . TRP A 1 84 ? 9.842 -10.229 12.644 1.00 76.12 84 TRP A C 1
ATOM 661 O O . TRP A 1 84 ? 10.842 -10.770 13.110 1.00 76.12 84 TRP A O 1
ATOM 671 N N . LYS A 1 85 ? 9.188 -10.737 11.588 1.00 77.19 85 LYS A N 1
ATOM 672 C CA . LYS A 1 85 ? 9.667 -11.871 10.781 1.00 77.19 85 LYS A CA 1
ATOM 673 C C . LYS A 1 85 ? 10.493 -11.411 9.572 1.00 77.19 85 LYS A C 1
ATOM 675 O O . LYS A 1 85 ? 10.745 -12.214 8.677 1.00 77.19 85 LYS A O 1
ATOM 680 N N . SER A 1 86 ? 10.891 -10.139 9.527 1.00 78.56 86 SER A N 1
ATOM 681 C CA . SER A 1 86 ? 11.630 -9.519 8.422 1.00 78.56 86 SER A CA 1
ATOM 682 C C . SER A 1 86 ? 10.882 -9.541 7.088 1.00 78.56 86 SER A C 1
ATOM 684 O O . SER A 1 86 ? 11.512 -9.532 6.034 1.00 78.56 86 SER A O 1
ATOM 686 N N . ARG A 1 87 ? 9.544 -9.571 7.114 1.00 78.56 87 ARG A N 1
ATOM 687 C CA . ARG A 1 87 ? 8.743 -9.492 5.888 1.00 78.56 87 ARG A CA 1
ATOM 688 C C . ARG A 1 87 ? 8.450 -8.046 5.563 1.00 78.56 87 ARG A C 1
ATOM 690 O O . ARG A 1 87 ? 7.919 -7.323 6.406 1.00 78.56 87 ARG A O 1
ATOM 697 N N . GLU A 1 88 ? 8.755 -7.670 4.335 1.00 84.75 88 GLU A N 1
ATOM 698 C CA . GLU A 1 88 ? 8.566 -6.317 3.841 1.00 84.75 88 GLU A CA 1
ATOM 699 C C . GLU A 1 88 ? 7.089 -6.033 3.531 1.00 84.75 88 GLU A C 1
ATOM 701 O O . GLU A 1 88 ? 6.361 -6.855 2.961 1.00 84.75 88 GLU A O 1
ATOM 706 N N . TYR A 1 89 ? 6.646 -4.840 3.906 1.00 87.81 89 TYR A N 1
ATOM 707 C CA . TYR A 1 89 ? 5.334 -4.290 3.602 1.00 87.81 89 TYR A CA 1
ATOM 708 C C . TYR A 1 89 ? 5.444 -2.789 3.341 1.00 87.81 89 TYR A C 1
ATOM 710 O O . TYR A 1 89 ? 6.371 -2.127 3.809 1.00 87.81 89 TYR A O 1
ATOM 718 N N . VAL A 1 90 ? 4.476 -2.236 2.614 1.00 91.50 90 VAL A N 1
ATOM 719 C CA . VAL A 1 90 ? 4.366 -0.788 2.423 1.00 91.50 90 VAL A CA 1
ATOM 720 C C . VAL A 1 90 ? 3.384 -0.229 3.440 1.00 91.50 90 VAL A C 1
ATOM 722 O O . VAL A 1 90 ? 2.209 -0.596 3.434 1.00 91.50 90 VAL A O 1
ATOM 725 N N . SER A 1 91 ? 3.874 0.656 4.306 1.00 93.50 91 SER A N 1
ATOM 726 C CA . SER A 1 91 ? 3.057 1.579 5.094 1.00 93.50 91 SER A CA 1
ATOM 727 C C . SER A 1 91 ? 2.544 2.670 4.165 1.00 93.50 91 SER A C 1
ATOM 729 O O . SER A 1 91 ? 3.347 3.313 3.493 1.00 93.50 91 SER A O 1
ATOM 731 N N . ILE A 1 92 ? 1.227 2.842 4.082 1.00 95.50 92 ILE A N 1
ATOM 732 C CA . ILE A 1 92 ? 0.577 3.726 3.108 1.00 95.50 92 ILE A CA 1
ATOM 733 C C . ILE A 1 92 ? 0.178 5.040 3.769 1.00 95.50 92 ILE A C 1
ATOM 735 O O . ILE A 1 92 ? 0.506 6.108 3.262 1.00 95.50 92 ILE A O 1
ATOM 739 N N . ALA A 1 93 ? -0.556 4.967 4.878 1.00 94.75 93 ALA A N 1
ATOM 740 C CA . ALA A 1 93 ? -1.162 6.126 5.521 1.00 94.75 93 ALA A CA 1
ATOM 741 C C . ALA A 1 93 ? -1.453 5.857 7.000 1.00 94.75 93 ALA A C 1
ATOM 743 O O . ALA A 1 93 ? -1.565 4.705 7.424 1.00 94.75 93 ALA A O 1
ATOM 744 N N . GLU A 1 94 ? -1.634 6.929 7.766 1.00 93.88 94 GLU A N 1
ATOM 745 C CA . GLU A 1 94 ? -2.241 6.867 9.094 1.00 93.88 94 GLU A CA 1
ATOM 746 C C . GLU A 1 94 ? -3.741 7.151 8.969 1.00 93.88 94 GLU A C 1
ATOM 748 O O . GLU A 1 94 ? -4.144 8.080 8.273 1.00 93.88 94 GLU A O 1
ATOM 753 N N . ILE A 1 95 ? -4.558 6.348 9.643 1.00 91.75 95 ILE A N 1
ATOM 754 C CA . ILE A 1 95 ? -5.996 6.560 9.804 1.00 91.75 95 ILE A CA 1
ATOM 755 C C . ILE A 1 95 ? -6.187 7.122 11.210 1.00 91.75 95 ILE A C 1
ATOM 757 O O . ILE A 1 95 ? -5.750 6.500 12.179 1.00 91.75 95 ILE A O 1
ATOM 761 N N . ILE A 1 96 ? -6.807 8.294 11.330 1.00 90.75 96 ILE A N 1
ATOM 762 C CA . ILE A 1 96 ? -6.997 8.981 12.611 1.00 90.75 96 ILE A CA 1
ATOM 763 C C . ILE A 1 96 ? -8.477 9.308 12.759 1.00 90.75 96 ILE A C 1
ATOM 765 O O . ILE A 1 96 ? -9.024 9.994 11.905 1.00 90.75 96 ILE A O 1
ATOM 769 N N . LEU A 1 97 ? -9.101 8.846 13.842 1.00 89.94 97 LEU A N 1
ATOM 770 C CA . LEU A 1 97 ? -10.449 9.265 14.215 1.00 89.94 97 LEU A CA 1
ATOM 771 C C . LEU A 1 97 ? -10.366 10.616 14.934 1.00 89.94 97 LEU A C 1
ATOM 773 O O . LEU A 1 97 ? -9.791 10.725 16.023 1.00 89.94 97 LEU A O 1
ATOM 777 N N . GLY A 1 98 ? -10.902 11.665 14.312 1.00 86.06 98 GLY A N 1
ATOM 778 C CA . GLY A 1 98 ? -10.904 13.006 14.892 1.00 86.06 98 GLY A CA 1
ATOM 779 C C . GLY A 1 98 ? -11.840 13.117 16.099 1.00 86.06 98 GLY A C 1
ATOM 780 O O . GLY A 1 98 ? -12.956 12.614 16.079 1.00 86.06 98 GLY A O 1
ATOM 781 N N . ALA A 1 99 ? -11.446 13.865 17.137 1.00 79.31 99 ALA A N 1
ATOM 782 C CA . ALA A 1 99 ? -12.246 14.023 18.364 1.00 79.31 99 ALA A CA 1
ATOM 783 C C . ALA A 1 99 ? -13.653 14.633 18.151 1.00 79.31 99 ALA A C 1
ATOM 785 O O . ALA A 1 99 ? -14.502 14.551 19.035 1.00 79.31 99 ALA A O 1
ATOM 786 N N . SER A 1 100 ? -13.886 15.283 17.008 1.00 80.56 100 SER A N 1
ATOM 787 C CA . SER A 1 100 ? -15.167 15.884 16.614 1.00 80.56 100 SER A CA 1
ATOM 788 C C . SER A 1 100 ? -15.742 15.284 15.328 1.00 80.56 100 SER A C 1
ATOM 790 O O . SER A 1 100 ? -16.679 15.845 14.762 1.00 80.56 100 SER A O 1
ATOM 792 N N . GLU A 1 101 ? -15.137 14.215 14.820 1.00 86.75 101 GLU A N 1
ATOM 793 C CA . GLU A 1 101 ? -15.575 13.531 13.610 1.00 86.75 101 GLU A CA 1
ATOM 794 C C . GLU A 1 101 ? -16.715 12.565 13.944 1.00 86.75 101 GLU A C 1
ATOM 796 O O . GLU A 1 101 ? -16.714 11.928 14.998 1.00 86.75 101 GLU A O 1
ATOM 801 N N . SER A 1 102 ? -17.715 12.475 13.066 1.00 88.94 102 SER A N 1
ATOM 802 C CA . SER A 1 102 ? -18.773 11.481 13.232 1.00 88.94 102 SER A CA 1
ATOM 803 C C . SER A 1 102 ? -18.278 10.107 12.772 1.00 88.94 102 SER A C 1
ATOM 805 O O . SER A 1 102 ? -17.534 10.006 11.797 1.00 88.94 102 SER A O 1
ATOM 807 N N . GLU A 1 103 ? -18.729 9.033 13.426 1.00 86.31 103 GLU A N 1
ATOM 808 C CA . GLU A 1 103 ? -18.413 7.665 12.983 1.00 86.31 103 GLU A CA 1
ATOM 809 C C . GLU A 1 103 ? -18.832 7.427 11.520 1.00 86.31 103 GLU A C 1
ATOM 811 O O . GLU A 1 103 ? -18.136 6.741 10.773 1.00 86.31 103 GLU A O 1
ATOM 816 N N . GLU A 1 104 ? -19.947 8.022 11.078 1.00 88.75 104 GLU A N 1
ATOM 817 C CA . GLU A 1 104 ? -20.430 7.900 9.699 1.00 88.75 104 GLU A CA 1
ATOM 818 C C . GLU A 1 104 ? -19.463 8.534 8.688 1.00 88.75 104 GLU A C 1
ATOM 820 O O . GLU A 1 104 ? -19.140 7.906 7.675 1.00 88.75 104 GLU A O 1
ATOM 825 N N . ASP A 1 105 ? -18.975 9.746 8.965 1.00 88.19 105 ASP A N 1
ATOM 826 C CA . ASP A 1 105 ? -18.018 10.438 8.096 1.00 88.19 105 ASP A CA 1
ATOM 827 C C . ASP A 1 105 ? -16.682 9.690 8.049 1.00 88.19 105 ASP A C 1
ATOM 829 O O . ASP A 1 105 ? -16.172 9.424 6.956 1.00 88.19 105 ASP A O 1
ATOM 833 N N . PHE A 1 106 ? -16.197 9.237 9.208 1.00 86.94 106 PHE A N 1
ATOM 834 C CA . PHE A 1 106 ? -14.986 8.428 9.321 1.00 86.94 106 PHE A CA 1
ATOM 835 C C . PHE A 1 106 ? -15.084 7.138 8.494 1.00 86.94 106 PHE A C 1
ATOM 837 O O . PHE A 1 106 ? -14.181 6.782 7.728 1.00 86.94 106 PHE A O 1
ATOM 844 N N . HIS A 1 107 ? -16.203 6.415 8.595 1.00 88.25 107 HIS A N 1
ATOM 845 C CA . HIS A 1 107 ? -16.419 5.204 7.806 1.00 88.25 107 HIS A CA 1
ATOM 846 C C . HIS A 1 107 ? -16.515 5.498 6.310 1.00 88.25 107 HIS A C 1
ATOM 848 O O . HIS A 1 107 ? -15.958 4.747 5.506 1.00 88.25 107 HIS A O 1
ATOM 854 N N . LYS A 1 108 ? -17.183 6.587 5.923 1.00 91.06 108 LYS A N 1
ATOM 855 C CA . LYS A 1 108 ? -17.341 6.994 4.524 1.00 91.06 108 LYS A CA 1
ATOM 856 C C . LYS A 1 108 ? -16.014 7.395 3.883 1.00 91.06 108 LYS A C 1
ATOM 858 O O . LYS A 1 108 ? -15.783 7.060 2.718 1.00 91.06 108 LYS A O 1
ATOM 863 N N . GLU A 1 109 ? -15.146 8.089 4.613 1.00 91.31 109 GLU A N 1
ATOM 864 C CA . GLU A 1 109 ? -13.809 8.443 4.137 1.00 91.31 109 GLU A CA 1
ATOM 865 C C . GLU A 1 109 ? -12.950 7.193 3.929 1.00 91.31 109 GLU A C 1
ATOM 867 O O . GLU A 1 109 ? -12.440 6.973 2.827 1.00 91.31 109 GLU A O 1
ATOM 872 N N . ASN A 1 110 ? -12.881 6.311 4.927 1.00 92.19 110 ASN A N 1
ATOM 873 C CA . ASN A 1 110 ? -12.135 5.056 4.823 1.00 92.19 110 ASN A CA 1
ATOM 874 C C . ASN A 1 110 ? -12.642 4.173 3.670 1.00 92.19 110 ASN A C 1
ATOM 876 O O . ASN A 1 110 ? -11.867 3.636 2.878 1.00 92.19 110 ASN A O 1
ATOM 880 N N . ASP A 1 111 ? -13.958 4.066 3.513 1.00 93.38 111 ASP A N 1
ATOM 881 C CA . ASP A 1 111 ? -14.596 3.332 2.423 1.00 93.38 111 ASP A CA 1
ATOM 882 C C . ASP A 1 111 ? -14.256 3.935 1.045 1.00 93.38 111 ASP A C 1
ATOM 884 O O . ASP A 1 111 ? -13.981 3.199 0.092 1.00 93.38 111 ASP A O 1
ATOM 888 N N . ARG A 1 112 ? -14.161 5.268 0.930 1.00 94.12 112 ARG A N 1
ATOM 889 C CA . ARG A 1 112 ? -13.660 5.940 -0.282 1.00 94.12 112 ARG A CA 1
ATOM 890 C C . ARG A 1 112 ? -12.196 5.590 -0.563 1.00 94.12 112 ARG A C 1
ATOM 892 O O . ARG A 1 112 ? -11.878 5.291 -1.715 1.00 94.12 112 ARG A O 1
ATOM 899 N N . VAL A 1 113 ? -11.333 5.590 0.453 1.00 95.62 113 VAL A N 1
ATOM 900 C CA . VAL A 1 113 ? -9.911 5.222 0.323 1.00 95.62 113 VAL A CA 1
ATOM 901 C C . VAL A 1 113 ? -9.762 3.783 -0.177 1.00 95.62 113 VAL A C 1
ATOM 903 O O . VAL A 1 113 ? -9.044 3.532 -1.146 1.00 95.62 113 VAL A O 1
ATOM 906 N N . PHE A 1 114 ? -10.487 2.828 0.410 1.00 95.75 114 PHE A N 1
ATOM 907 C CA . PHE A 1 114 ? -10.406 1.422 0.002 1.00 95.75 114 PHE A CA 1
ATOM 908 C C . PHE A 1 114 ? -10.992 1.173 -1.388 1.00 95.75 114 PHE A C 1
ATOM 910 O O . PHE A 1 114 ? -10.421 0.398 -2.158 1.00 95.75 114 PHE A O 1
ATOM 917 N N . ARG A 1 115 ? -12.085 1.851 -1.769 1.00 95.69 115 ARG A N 1
ATOM 918 C CA . ARG A 1 115 ? -12.560 1.808 -3.163 1.00 95.69 115 ARG A CA 1
ATOM 919 C C . ARG A 1 115 ? -11.492 2.313 -4.116 1.00 95.69 115 ARG A C 1
ATOM 921 O O . ARG A 1 115 ? -11.217 1.641 -5.108 1.00 95.69 115 ARG A O 1
ATOM 928 N N . ARG A 1 116 ? -10.872 3.451 -3.792 1.00 96.25 116 ARG A N 1
ATOM 929 C CA . ARG A 1 116 ? -9.848 4.051 -4.641 1.00 96.25 116 ARG A CA 1
ATOM 930 C C . ARG A 1 116 ? -8.650 3.127 -4.818 1.00 96.25 116 ARG A C 1
ATOM 932 O O . ARG A 1 116 ? -8.195 2.935 -5.941 1.00 96.25 116 ARG A O 1
ATOM 939 N N . PHE A 1 117 ? -8.211 2.473 -3.745 1.00 96.62 117 PHE A N 1
ATOM 940 C CA . PHE A 1 117 ? -7.185 1.436 -3.819 1.00 96.62 117 PHE A CA 1
ATOM 941 C C . PHE A 1 117 ? -7.533 0.345 -4.843 1.00 96.62 117 PHE A C 1
ATOM 943 O O . PHE A 1 117 ? -6.706 0.007 -5.688 1.00 96.62 117 PHE A O 1
ATOM 950 N N . PHE A 1 118 ? -8.751 -0.205 -4.793 1.00 95.81 118 PHE A N 1
ATOM 951 C CA . PHE A 1 118 ? -9.156 -1.272 -5.711 1.00 95.81 118 PHE A CA 1
ATOM 952 C C . PHE A 1 118 ? -9.333 -0.792 -7.153 1.00 95.81 118 PHE A C 1
ATOM 954 O O . PHE A 1 118 ? -9.040 -1.559 -8.065 1.00 95.81 118 PHE A O 1
ATOM 961 N N . GLU A 1 119 ? -9.763 0.452 -7.370 1.00 95.75 119 GLU A N 1
ATOM 962 C CA . GLU A 1 119 ? -9.796 1.069 -8.702 1.00 95.75 119 GLU A CA 1
ATOM 963 C C . GLU A 1 119 ? -8.394 1.176 -9.303 1.00 95.75 119 GLU A C 1
ATOM 965 O O . GLU A 1 119 ? -8.189 0.767 -10.448 1.00 95.75 119 GLU A O 1
ATOM 970 N N . ILE A 1 120 ? -7.428 1.673 -8.519 1.00 95.44 120 ILE A N 1
ATOM 971 C CA . ILE A 1 120 ? -6.021 1.722 -8.922 1.00 95.44 120 ILE A CA 1
ATOM 972 C C . ILE A 1 120 ? -5.565 0.302 -9.225 1.00 95.44 120 ILE A C 1
ATOM 974 O O . ILE A 1 120 ? -5.199 0.026 -10.364 1.00 95.44 120 ILE A O 1
ATOM 978 N N . PHE A 1 121 ? -5.667 -0.611 -8.253 1.00 94.62 121 PHE A N 1
ATOM 979 C CA . PHE A 1 121 ? -5.230 -1.993 -8.404 1.00 94.62 121 PHE A CA 1
ATOM 980 C C . PHE A 1 121 ? -5.802 -2.612 -9.677 1.00 94.62 121 PHE A C 1
ATOM 982 O O . PHE A 1 121 ? -5.027 -3.112 -10.479 1.00 94.62 121 PHE A O 1
ATOM 989 N N . ASP A 1 122 ? -7.110 -2.528 -9.930 1.00 93.50 122 ASP A N 1
ATOM 990 C CA . ASP A 1 122 ? -7.767 -3.128 -11.100 1.00 93.50 122 ASP A CA 1
ATOM 991 C C . ASP A 1 122 ? -7.331 -2.524 -12.440 1.00 93.50 122 ASP A C 1
ATOM 993 O O . ASP A 1 122 ? -7.325 -3.238 -13.445 1.00 93.50 122 ASP A O 1
ATOM 997 N N . SER A 1 123 ? -6.920 -1.255 -12.455 1.00 92.81 123 SER A N 1
ATOM 998 C CA . SER A 1 123 ? -6.438 -0.573 -13.661 1.00 92.81 123 SER A CA 1
ATOM 999 C C . SER A 1 123 ? -5.011 -0.959 -14.065 1.00 92.81 123 SER A C 1
ATOM 1001 O O . SER A 1 123 ? -4.652 -0.822 -15.233 1.00 92.81 123 SER A O 1
ATOM 1003 N N . LEU A 1 124 ? -4.202 -1.464 -13.127 1.00 91.25 124 LEU A N 1
ATOM 1004 C CA . LEU A 1 124 ? -2.791 -1.753 -13.377 1.00 91.25 124 LEU A CA 1
ATOM 1005 C C . LEU A 1 124 ? -2.599 -3.013 -14.240 1.00 91.25 124 LEU A C 1
ATOM 1007 O O . LEU A 1 124 ? -3.087 -4.087 -13.870 1.00 91.25 124 LEU A O 1
ATOM 1011 N N . PRO A 1 125 ? -1.833 -2.946 -15.343 1.00 87.88 125 PRO A N 1
ATOM 1012 C CA . PRO A 1 125 ? -1.370 -4.146 -16.028 1.00 87.88 125 PRO A CA 1
ATOM 1013 C C . PRO A 1 125 ? -0.310 -4.854 -15.180 1.00 87.88 125 PRO A C 1
ATOM 1015 O O . PRO A 1 125 ? 0.348 -4.230 -14.335 1.00 87.88 125 PRO A O 1
ATOM 1018 N N . LYS A 1 126 ? -0.107 -6.155 -15.411 1.00 82.81 126 LYS A N 1
ATOM 1019 C CA . LYS A 1 126 ? 0.965 -6.882 -14.722 1.00 82.81 126 LYS A CA 1
ATOM 1020 C C . LYS A 1 126 ? 2.307 -6.284 -15.107 1.00 82.81 126 LYS A C 1
ATOM 1022 O O . LYS A 1 126 ? 2.548 -6.005 -16.277 1.00 82.81 126 LYS A O 1
ATOM 1027 N N . LEU A 1 127 ? 3.207 -6.137 -14.141 1.00 80.44 127 LEU A N 1
ATOM 1028 C CA . LEU A 1 127 ? 4.518 -5.544 -14.399 1.00 80.44 127 LEU A CA 1
ATOM 1029 C C . LEU A 1 127 ? 5.318 -6.327 -15.456 1.00 80.44 127 LEU A C 1
ATOM 1031 O O . LEU A 1 127 ? 6.002 -5.727 -16.277 1.00 80.44 127 LEU A O 1
ATOM 1035 N N . SER A 1 128 ? 5.168 -7.655 -15.488 1.00 77.00 128 SER A N 1
ATOM 1036 C CA . SER A 1 128 ? 5.791 -8.538 -16.485 1.00 77.00 128 SER A CA 1
ATOM 1037 C C . SER A 1 128 ? 5.320 -8.301 -17.923 1.00 77.00 128 SER A C 1
ATOM 1039 O O . SER A 1 128 ? 5.957 -8.773 -18.857 1.00 77.00 128 SER A O 1
ATOM 1041 N N . GLU A 1 129 ? 4.181 -7.633 -18.105 1.00 84.38 129 GLU A N 1
ATOM 1042 C CA . GLU A 1 129 ? 3.597 -7.320 -19.414 1.00 84.38 129 GLU A CA 1
ATOM 1043 C C . GLU A 1 129 ? 3.996 -5.915 -19.895 1.00 84.38 129 GLU A C 1
ATOM 1045 O O . GLU A 1 129 ? 3.701 -5.558 -21.033 1.00 84.38 129 GLU A O 1
ATOM 1050 N N . ARG A 1 130 ? 4.677 -5.124 -19.050 1.00 87.06 130 ARG A N 1
ATOM 1051 C CA . ARG A 1 130 ? 5.072 -3.745 -19.351 1.00 87.06 130 ARG A CA 1
ATOM 1052 C C . ARG A 1 130 ? 6.408 -3.677 -20.084 1.00 87.06 130 ARG A C 1
ATOM 1054 O O . ARG A 1 130 ? 7.372 -4.370 -19.758 1.00 87.06 130 ARG A O 1
ATOM 1061 N N . THR A 1 131 ? 6.480 -2.770 -21.044 1.00 89.56 131 THR A N 1
ATOM 1062 C CA . THR A 1 131 ? 7.706 -2.359 -21.730 1.00 89.56 131 THR A CA 1
ATOM 1063 C C . THR A 1 131 ? 8.676 -1.654 -20.774 1.00 89.56 131 THR A C 1
ATOM 1065 O O . THR A 1 131 ? 8.321 -1.252 -19.666 1.00 89.56 131 THR A O 1
ATOM 1068 N N . THR A 1 132 ? 9.935 -1.483 -21.185 1.00 88.81 132 THR A N 1
ATOM 1069 C CA . THR A 1 132 ? 10.907 -0.686 -20.413 1.00 88.81 132 THR A CA 1
ATOM 1070 C C . THR A 1 132 ? 10.449 0.760 -20.244 1.00 88.81 132 THR A C 1
ATOM 1072 O O . THR A 1 132 ? 10.464 1.248 -19.125 1.00 88.81 132 THR A O 1
ATOM 1075 N N . ALA A 1 133 ? 9.926 1.395 -21.297 1.00 88.62 133 ALA A N 1
ATOM 1076 C CA . ALA A 1 133 ? 9.419 2.768 -21.220 1.00 88.62 133 ALA A CA 1
ATOM 1077 C C . ALA A 1 133 ? 8.266 2.919 -20.209 1.00 88.62 133 ALA A C 1
ATOM 1079 O O . ALA A 1 133 ? 8.202 3.888 -19.461 1.00 88.62 133 ALA A O 1
ATOM 1080 N N . GLU A 1 134 ? 7.361 1.938 -20.129 1.00 89.62 134 GLU A N 1
ATOM 1081 C CA . GLU A 1 134 ? 6.295 1.940 -19.116 1.00 89.62 134 GLU A CA 1
ATOM 1082 C C . GLU A 1 134 ? 6.832 1.764 -17.688 1.00 89.62 134 GLU A C 1
ATOM 1084 O O . GLU A 1 134 ? 6.236 2.277 -16.743 1.00 89.62 134 GLU A O 1
ATOM 1089 N N . ARG A 1 135 ? 7.953 1.056 -17.516 1.00 91.19 135 ARG A N 1
ATOM 1090 C CA . ARG A 1 135 ? 8.628 0.896 -16.220 1.00 91.19 135 ARG A CA 1
ATOM 1091 C C . ARG A 1 135 ? 9.439 2.132 -15.828 1.00 91.19 135 ARG A C 1
ATOM 1093 O O . ARG A 1 135 ? 9.451 2.480 -14.657 1.00 91.19 135 ARG A O 1
ATOM 1100 N N . GLU A 1 136 ? 10.052 2.819 -16.783 1.00 90.75 136 GLU A N 1
ATOM 1101 C CA . GLU A 1 136 ? 10.683 4.129 -16.565 1.00 90.75 136 GLU A CA 1
ATOM 1102 C C . GLU A 1 136 ? 9.638 5.165 -16.132 1.00 90.75 136 GLU A C 1
ATOM 1104 O O . GLU A 1 136 ? 9.813 5.836 -15.121 1.00 90.75 136 GLU A O 1
ATOM 1109 N N . ASN A 1 137 ? 8.492 5.228 -16.820 1.00 89.44 137 ASN A N 1
ATOM 1110 C CA . ASN A 1 137 ? 7.386 6.100 -16.414 1.00 89.44 137 ASN A CA 1
ATOM 1111 C C . ASN A 1 137 ? 6.879 5.758 -15.008 1.00 89.44 137 ASN A C 1
ATOM 1113 O O . ASN A 1 137 ? 6.615 6.652 -14.211 1.00 89.44 137 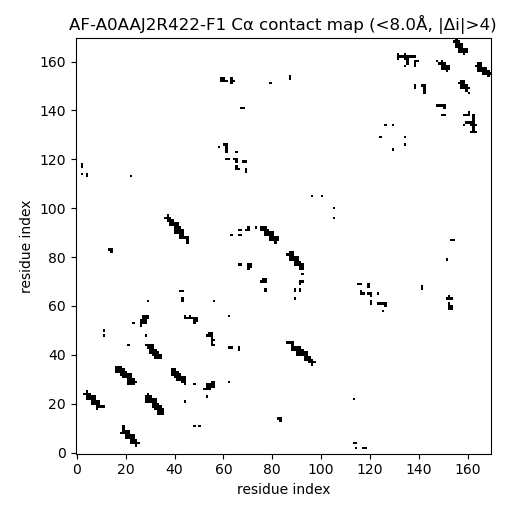ASN A O 1
ATOM 1117 N N . LEU A 1 138 ? 6.775 4.464 -14.684 1.00 89.44 138 LEU A N 1
ATOM 1118 C CA . LEU A 1 138 ? 6.423 4.024 -13.337 1.00 89.44 138 LEU A CA 1
ATOM 1119 C C . LEU A 1 138 ? 7.435 4.513 -12.294 1.00 89.44 138 LEU A C 1
ATOM 1121 O O . LEU A 1 138 ? 7.037 4.924 -11.207 1.00 89.44 138 LEU A O 1
ATOM 1125 N N . TYR A 1 139 ? 8.729 4.457 -12.606 1.00 89.56 139 TYR A N 1
ATOM 1126 C CA . TYR A 1 139 ? 9.766 4.963 -11.718 1.00 89.56 139 TYR A CA 1
ATOM 1127 C C . TYR A 1 139 ? 9.590 6.463 -11.465 1.00 89.56 139 TYR A C 1
ATOM 1129 O O . TYR A 1 139 ? 9.543 6.871 -10.311 1.00 89.56 139 TYR A O 1
ATOM 1137 N N . GLU A 1 140 ? 9.426 7.267 -12.517 1.00 88.69 140 GLU A N 1
ATOM 1138 C CA . GLU A 1 140 ? 9.244 8.722 -12.399 1.00 88.69 140 GLU A CA 1
ATOM 1139 C C . GLU A 1 140 ? 7.974 9.091 -11.611 1.00 88.69 140 GLU A C 1
ATOM 1141 O O . GLU A 1 140 ? 7.942 10.101 -10.913 1.00 88.69 140 GLU A O 1
ATOM 1146 N N . GLU A 1 141 ? 6.932 8.257 -11.673 1.00 86.81 141 GLU A N 1
ATOM 1147 C CA . GLU A 1 141 ? 5.715 8.434 -10.873 1.00 86.81 141 GLU A CA 1
ATOM 1148 C C . GLU A 1 141 ? 5.911 8.102 -9.386 1.00 86.81 141 GLU A C 1
ATOM 1150 O O . GLU A 1 141 ? 5.266 8.718 -8.539 1.00 86.81 141 GLU A O 1
ATOM 1155 N N . LEU A 1 142 ? 6.741 7.106 -9.060 1.00 86.88 142 LEU A N 1
ATOM 1156 C CA . LEU A 1 142 ? 6.828 6.535 -7.710 1.00 86.88 142 LEU A CA 1
ATOM 1157 C C . LEU A 1 142 ? 8.074 6.937 -6.921 1.00 86.88 142 LEU A C 1
ATOM 1159 O O . LEU A 1 142 ? 8.079 6.788 -5.697 1.00 86.88 142 LEU A O 1
ATOM 1163 N N . ALA A 1 143 ? 9.134 7.392 -7.587 1.00 84.00 143 ALA A N 1
ATOM 1164 C CA . ALA A 1 143 ? 10.373 7.782 -6.936 1.00 84.00 143 ALA A CA 1
ATOM 1165 C C . ALA A 1 143 ? 10.121 8.962 -5.988 1.00 84.00 143 ALA A C 1
ATOM 1167 O O . ALA A 1 143 ? 9.643 10.028 -6.378 1.00 84.00 143 ALA A O 1
ATOM 1168 N N . ILE A 1 144 ? 10.438 8.765 -4.707 1.00 72.38 144 ILE A N 1
ATOM 1169 C CA . ILE A 1 144 ? 10.304 9.803 -3.687 1.00 72.38 144 ILE A CA 1
ATOM 1170 C C . ILE A 1 144 ? 11.662 10.497 -3.540 1.00 72.38 144 ILE A C 1
ATOM 1172 O O . ILE A 1 144 ? 12.521 10.029 -2.799 1.00 72.38 144 ILE A O 1
ATOM 1176 N N . GLY A 1 145 ? 11.823 11.642 -4.206 1.00 67.50 145 GLY A N 1
ATOM 1177 C CA . GLY A 1 145 ? 13.028 12.479 -4.143 1.00 67.50 145 GLY A CA 1
ATOM 1178 C C . GLY A 1 145 ? 13.957 12.344 -5.356 1.00 67.50 145 GLY A C 1
ATOM 1179 O O . GLY A 1 145 ? 13.801 11.454 -6.183 1.00 67.50 145 GLY A O 1
ATOM 1180 N N . ASP A 1 146 ? 14.934 13.252 -5.451 1.00 65.44 146 ASP A N 1
ATOM 1181 C CA . ASP A 1 146 ? 15.841 13.382 -6.609 1.00 65.44 146 ASP A CA 1
ATOM 1182 C C . ASP A 1 146 ? 17.180 12.634 -6.433 1.00 65.44 146 ASP A C 1
ATOM 1184 O O . ASP A 1 146 ? 18.142 12.880 -7.163 1.00 65.44 146 ASP A O 1
ATOM 1188 N N . ASP A 1 147 ? 17.291 11.743 -5.444 1.00 72.12 147 ASP A N 1
ATOM 1189 C CA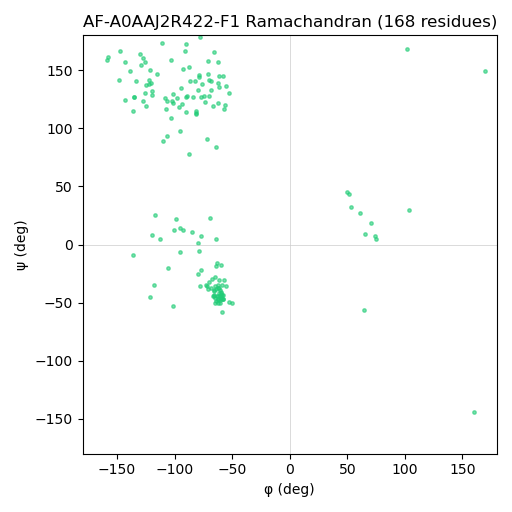 . ASP A 1 147 ? 18.548 11.053 -5.119 1.00 72.12 147 ASP A CA 1
ATOM 1190 C C . ASP A 1 147 ? 18.876 9.881 -6.062 1.00 72.12 147 ASP A C 1
ATOM 1192 O O . ASP A 1 147 ? 19.964 9.308 -5.984 1.00 72.12 147 ASP A O 1
ATOM 1196 N N . GLY A 1 148 ? 17.962 9.548 -6.979 1.00 73.31 148 GLY A N 1
ATOM 1197 C CA . GLY A 1 148 ? 18.109 8.420 -7.895 1.00 73.31 148 GLY A CA 1
ATOM 1198 C C . GLY A 1 148 ? 17.981 7.060 -7.205 1.00 73.31 148 GLY A C 1
ATOM 1199 O O . GLY A 1 148 ? 18.432 6.058 -7.765 1.00 73.31 148 GLY A O 1
ATOM 1200 N N . GLY A 1 149 ? 17.396 7.013 -6.002 1.00 82.62 149 GLY A N 1
ATOM 1201 C CA . GLY A 1 149 ? 17.100 5.780 -5.281 1.00 82.62 149 GLY A CA 1
ATOM 1202 C C . GLY A 1 149 ? 16.117 4.886 -6.037 1.00 82.62 149 GLY A C 1
ATOM 1203 O O . GLY A 1 149 ? 15.370 5.342 -6.899 1.00 82.62 149 GLY A O 1
ATOM 1204 N N . GLU A 1 150 ? 16.120 3.590 -5.744 1.00 87.25 150 GLU A N 1
ATOM 1205 C CA . GLU A 1 150 ? 15.222 2.635 -6.398 1.00 87.25 150 GLU A CA 1
ATOM 1206 C C . GLU A 1 150 ? 13.871 2.534 -5.695 1.00 87.25 150 GLU A C 1
ATOM 1208 O O . GLU A 1 150 ? 13.758 2.701 -4.480 1.00 87.25 150 GLU A O 1
ATOM 1213 N N . VAL A 1 151 ? 12.845 2.182 -6.465 1.00 85.69 151 VAL A N 1
ATOM 1214 C CA . VAL A 1 151 ? 11.484 1.986 -5.965 1.00 85.69 151 VAL A CA 1
ATOM 1215 C C . VAL A 1 151 ? 11.282 0.514 -5.621 1.00 85.69 151 VAL A C 1
ATOM 1217 O O . VAL A 1 151 ? 11.401 -0.355 -6.479 1.00 85.69 151 VAL A O 1
ATOM 1220 N N . TYR A 1 152 ? 10.950 0.213 -4.370 1.00 86.62 152 TYR A N 1
ATOM 1221 C CA . TYR A 1 152 ? 10.607 -1.148 -3.958 1.00 86.62 152 TYR A CA 1
ATOM 1222 C C . TYR A 1 152 ? 9.280 -1.600 -4.575 1.00 86.62 152 TYR A C 1
ATOM 1224 O O . TYR A 1 152 ? 8.285 -0.878 -4.492 1.00 86.62 152 TYR A O 1
ATOM 1232 N N . LEU A 1 153 ? 9.248 -2.810 -5.140 1.00 84.94 153 LEU A N 1
ATOM 1233 C CA . LEU A 1 153 ? 8.060 -3.370 -5.782 1.00 84.94 153 LEU A CA 1
ATOM 1234 C C . LEU A 1 153 ? 7.528 -4.646 -5.129 1.00 84.94 153 LEU A C 1
ATOM 1236 O O . LEU A 1 153 ? 6.322 -4.812 -5.140 1.00 84.94 153 LEU A O 1
ATOM 1240 N N . SER A 1 154 ? 8.344 -5.551 -4.587 1.00 85.50 154 SER A N 1
ATOM 1241 C CA . SER A 1 154 ? 7.912 -6.666 -3.709 1.00 85.50 154 SER A CA 1
ATOM 1242 C C . SER A 1 154 ? 9.065 -7.638 -3.480 1.00 85.50 154 SER A C 1
ATOM 1244 O O . SER A 1 154 ? 9.811 -7.868 -4.417 1.00 85.50 154 SER A O 1
ATOM 1246 N N . ASP A 1 155 ? 9.139 -8.306 -2.327 1.00 80.25 155 ASP A N 1
ATOM 1247 C CA . ASP A 1 155 ? 9.984 -9.485 -2.068 1.00 80.25 155 ASP A CA 1
ATOM 1248 C C . ASP A 1 155 ? 11.452 -9.286 -2.490 1.00 80.25 155 ASP A C 1
ATOM 1250 O O . ASP A 1 155 ? 12.055 -10.132 -3.144 1.00 80.25 155 ASP A O 1
ATOM 1254 N N . GLY A 1 156 ? 12.029 -8.132 -2.147 1.00 80.31 156 GLY A N 1
ATOM 1255 C CA . GLY A 1 156 ? 13.378 -7.759 -2.570 1.00 80.31 156 GLY A CA 1
ATOM 1256 C C . GLY A 1 156 ? 13.529 -7.348 -4.041 1.00 80.31 156 GLY A C 1
ATOM 1257 O O . GLY A 1 156 ? 14.656 -7.124 -4.468 1.00 80.31 156 GLY A O 1
ATOM 1258 N N . VAL A 1 157 ? 12.450 -7.203 -4.812 1.00 87.12 157 VAL A N 1
ATOM 1259 C CA . VAL A 1 157 ? 12.456 -6.645 -6.174 1.00 87.12 157 VAL A CA 1
ATOM 1260 C C . VAL A 1 157 ? 12.389 -5.122 -6.122 1.00 87.12 157 VAL A C 1
ATOM 1262 O O . VAL A 1 157 ? 11.473 -4.543 -5.530 1.00 87.12 157 VAL A O 1
ATOM 1265 N N . TRP A 1 158 ? 13.334 -4.482 -6.804 1.00 89.94 158 TRP A N 1
ATOM 1266 C CA . TRP A 1 158 ? 13.486 -3.031 -6.895 1.00 89.94 158 TRP A CA 1
ATOM 1267 C C . TRP A 1 158 ? 13.441 -2.571 -8.351 1.00 89.94 158 TRP A C 1
ATOM 1269 O O . TRP A 1 158 ? 13.987 -3.230 -9.233 1.00 89.94 158 TRP A O 1
ATOM 1279 N N . LEU A 1 159 ? 12.802 -1.434 -8.600 1.00 90.56 159 LEU A N 1
ATOM 1280 C CA . LEU A 1 159 ? 12.733 -0.758 -9.889 1.00 90.56 159 LEU A CA 1
ATOM 1281 C C . LEU A 1 159 ? 13.716 0.407 -9.915 1.00 90.56 159 LEU A C 1
ATOM 1283 O O . LEU A 1 159 ? 13.626 1.328 -9.098 1.00 90.56 159 LEU A O 1
ATOM 1287 N N . SER A 1 160 ? 14.632 0.375 -10.873 1.00 91.25 160 SER A N 1
ATOM 1288 C CA . SER A 1 160 ? 15.590 1.452 -11.108 1.00 91.25 160 SER A CA 1
ATOM 1289 C C . SER A 1 160 ? 15.068 2.476 -12.111 1.00 91.25 160 SER A C 1
ATOM 1291 O O . SER A 1 160 ? 14.111 2.232 -12.848 1.00 91.25 160 SER A O 1
ATOM 1293 N N . LYS A 1 161 ? 15.758 3.620 -12.171 1.00 90.81 161 LYS A N 1
ATOM 1294 C CA . LYS A 1 161 ? 15.436 4.739 -13.065 1.00 90.81 161 LYS A CA 1
ATOM 1295 C C . LYS A 1 161 ? 15.401 4.382 -14.553 1.00 90.81 161 LYS A C 1
ATOM 1297 O O . LYS A 1 161 ? 14.643 4.977 -15.304 1.00 90.81 161 LYS A O 1
ATOM 1302 N N . ASP A 1 162 ? 16.203 3.412 -14.979 1.00 90.25 162 ASP A N 1
ATOM 1303 C CA . ASP A 1 162 ? 16.255 2.917 -16.362 1.00 90.25 162 ASP A CA 1
ATOM 1304 C C . ASP A 1 162 ? 15.193 1.839 -16.667 1.00 90.25 162 ASP A C 1
ATOM 1306 O O . ASP A 1 162 ? 15.268 1.135 -17.675 1.00 90.25 162 ASP A O 1
ATOM 1310 N N . GLY A 1 163 ? 14.228 1.643 -15.762 1.00 87.81 163 GLY A N 1
ATOM 1311 C CA . GLY A 1 163 ? 13.174 0.644 -15.902 1.00 87.81 163 GLY A CA 1
ATOM 1312 C C . GLY A 1 163 ? 13.635 -0.797 -15.659 1.00 87.81 163 GLY A C 1
ATOM 1313 O O . GLY A 1 163 ? 12.840 -1.727 -15.852 1.00 87.81 163 GLY A O 1
ATOM 1314 N N . SER A 1 164 ? 14.890 -1.022 -15.251 1.00 90.00 164 SER A N 1
ATOM 1315 C CA . SER A 1 164 ? 15.378 -2.350 -14.874 1.00 90.00 164 SER A CA 1
ATOM 1316 C C . SER A 1 164 ? 14.766 -2.821 -13.550 1.00 90.00 164 SER A C 1
ATOM 1318 O O . SER A 1 164 ? 14.442 -2.031 -12.664 1.00 90.00 164 SER A O 1
ATOM 1320 N N . LEU A 1 165 ? 14.562 -4.138 -13.446 1.00 90.06 165 LEU A N 1
ATOM 1321 C CA . LEU A 1 165 ? 14.084 -4.792 -12.231 1.00 90.06 165 LEU A CA 1
ATOM 1322 C C . LEU A 1 165 ? 15.248 -5.559 -11.617 1.00 90.06 165 LEU A C 1
ATOM 1324 O O . LEU A 1 165 ? 15.763 -6.492 -12.234 1.00 90.06 165 LEU A O 1
ATOM 1328 N N . ASN A 1 166 ? 15.642 -5.163 -10.414 1.00 89.19 166 ASN A N 1
ATOM 1329 C CA . ASN A 1 166 ? 16.707 -5.788 -9.651 1.00 89.19 166 ASN A CA 1
ATOM 1330 C C . ASN A 1 166 ? 16.099 -6.649 -8.554 1.00 89.19 166 ASN A C 1
ATOM 1332 O O . ASN A 1 166 ? 15.566 -6.133 -7.573 1.00 89.19 166 ASN A O 1
ATOM 1336 N N . ASP A 1 167 ? 16.198 -7.962 -8.724 1.00 87.69 167 ASP A N 1
ATOM 1337 C CA . ASP A 1 167 ? 15.859 -8.912 -7.674 1.00 87.69 167 ASP A CA 1
ATOM 1338 C C . ASP A 1 167 ? 17.038 -9.039 -6.699 1.00 87.69 167 ASP A C 1
ATOM 1340 O O . ASP A 1 167 ? 18.142 -9.450 -7.068 1.00 87.69 167 ASP A O 1
ATOM 1344 N N . ARG A 1 168 ? 16.811 -8.603 -5.462 1.00 82.50 168 ARG A N 1
ATOM 1345 C CA . ARG A 1 168 ? 17.735 -8.687 -4.322 1.00 82.50 168 ARG A CA 1
ATOM 1346 C C . ARG A 1 168 ? 17.215 -9.639 -3.247 1.00 82.50 168 ARG A C 1
ATOM 1348 O O . ARG A 1 168 ? 17.817 -9.723 -2.172 1.00 82.50 168 ARG A O 1
ATOM 1355 N N . GLY A 1 169 ? 16.098 -10.312 -3.521 1.00 67.94 169 GLY A N 1
ATOM 1356 C CA . GLY A 1 169 ? 15.583 -11.400 -2.711 1.00 67.94 169 GLY A CA 1
ATOM 1357 C C . GLY A 1 169 ? 16.588 -12.549 -2.664 1.00 67.94 169 GLY A C 1
ATOM 1358 O O . GLY A 1 169 ? 17.356 -12.774 -3.600 1.00 67.94 169 GLY A O 1
ATOM 1359 N N . ARG A 1 170 ? 16.643 -13.225 -1.516 1.00 54.62 170 ARG A N 1
ATOM 1360 C CA . ARG A 1 170 ? 17.522 -14.379 -1.281 1.00 54.62 170 ARG A CA 1
ATOM 1361 C C . ARG A 1 170 ? 17.019 -15.641 -1.961 1.00 54.62 170 ARG A C 1
ATOM 1363 O O . ARG A 1 170 ? 15.796 -15.881 -1.880 1.00 54.62 170 ARG A O 1
#

Mean predicted aligned error: 6.2 Å

pLDDT: mean 85.41, std 10.79, range [45.88, 96.62]

Nearest PDB structures (foldseek):
  7yjn-assembly1_B  TM=4.718E-01  e=1.964E-01  Arabidopsis thaliana
  1z3z-assembly1_A  TM=4.994E-01  e=8.526E-01  Burkholderia cepacia
  1xkp-assembly1_C  TM=3.239E-01  e=2.794E-01  Yersinia pestis
  5wm1-assembly1_A  TM=3.156E-01  e=1.364E+00  Saccharomyces cerevisiae S288C
  7wj6-assembly1_A  TM=2.221E-01  e=1.213E+00  Thermomonospora curvata DSM 43183